Protein AF-A0A6G3X144-F1 (afdb_monomer)

Mean predicted aligned error: 7.15 Å

Structure (mmCIF, N/CA/C/O backbone):
data_AF-A0A6G3X144-F1
#
_entry.id   AF-A0A6G3X144-F1
#
loop_
_atom_site.group_PDB
_atom_site.id
_atom_site.type_symbol
_atom_site.label_atom_id
_atom_site.label_alt_id
_atom_site.label_comp_id
_atom_site.label_asym_id
_atom_site.label_entity_id
_atom_site.label_seq_id
_atom_site.pdbx_PDB_ins_code
_atom_site.Cartn_x
_atom_site.Cartn_y
_atom_site.Cartn_z
_atom_site.occupancy
_atom_site.B_iso_or_equiv
_atom_site.auth_seq_id
_atom_site.auth_comp_id
_atom_site.auth_asym_id
_atom_site.auth_atom_id
_atom_site.pdbx_PDB_model_num
ATOM 1 N N . LEU A 1 1 ? -18.495 2.676 -5.713 1.00 76.94 1 LEU A N 1
ATOM 2 C CA . LEU A 1 1 ? -17.020 2.714 -5.625 1.00 76.94 1 LEU A CA 1
ATOM 3 C C . LEU A 1 1 ? -16.636 4.059 -5.038 1.00 76.94 1 LEU A C 1
ATOM 5 O O . LEU A 1 1 ? -17.108 5.068 -5.550 1.00 76.94 1 LEU A O 1
ATOM 9 N N . GLU A 1 2 ? -15.872 4.066 -3.951 1.00 89.81 2 GLU A N 1
ATOM 10 C CA . GLU A 1 2 ? -15.284 5.294 -3.407 1.00 89.81 2 GLU A CA 1
ATOM 11 C C . GLU A 1 2 ? -14.014 5.647 -4.186 1.00 89.81 2 GLU A C 1
ATOM 13 O O . GLU A 1 2 ? -13.256 4.761 -4.579 1.00 89.81 2 GLU A O 1
ATOM 18 N N . ARG A 1 3 ? -13.782 6.943 -4.407 1.00 96.56 3 ARG A N 1
ATOM 19 C CA . ARG A 1 3 ? -12.519 7.476 -4.925 1.00 96.56 3 ARG A CA 1
ATOM 20 C C . ARG A 1 3 ? -11.901 8.331 -3.828 1.00 96.56 3 ARG A C 1
ATOM 22 O O . ARG A 1 3 ? -12.444 9.386 -3.515 1.00 96.56 3 ARG A O 1
ATOM 29 N N . ALA A 1 4 ? -10.785 7.882 -3.270 1.00 95.81 4 ALA A N 1
ATOM 30 C CA . ALA A 1 4 ? -10.092 8.563 -2.185 1.00 95.81 4 ALA A CA 1
ATOM 31 C C . ALA A 1 4 ? -8.578 8.310 -2.246 1.00 95.81 4 ALA A C 1
ATOM 33 O O . ALA A 1 4 ? -8.123 7.412 -2.955 1.00 95.81 4 ALA A O 1
ATOM 34 N N . ASP A 1 5 ? -7.819 9.114 -1.503 1.00 96.06 5 ASP A N 1
ATOM 35 C CA . ASP A 1 5 ? -6.372 8.980 -1.325 1.00 96.06 5 ASP A CA 1
ATOM 36 C C . ASP A 1 5 ? -6.080 8.246 -0.010 1.00 96.06 5 ASP A C 1
ATOM 38 O O . ASP A 1 5 ? -6.550 8.666 1.045 1.00 96.06 5 ASP A O 1
ATOM 42 N N . MET A 1 6 ? -5.280 7.179 -0.053 1.00 95.69 6 MET A N 1
ATOM 43 C CA . MET A 1 6 ? -4.901 6.393 1.127 1.00 95.69 6 MET A CA 1
ATOM 44 C C . MET A 1 6 ? -4.193 7.213 2.222 1.00 95.69 6 MET A C 1
ATOM 46 O O . MET A 1 6 ? -4.269 6.849 3.399 1.00 95.69 6 MET A O 1
ATOM 50 N N . LEU A 1 7 ? -3.545 8.328 1.862 1.00 96.44 7 LEU A N 1
ATOM 51 C CA . LEU A 1 7 ? -2.872 9.215 2.813 1.00 96.44 7 LEU A CA 1
ATOM 52 C C . LEU A 1 7 ? -3.863 9.937 3.737 1.00 96.44 7 LEU A C 1
ATOM 54 O O . LEU A 1 7 ? -3.543 10.236 4.887 1.00 96.44 7 LEU A O 1
ATOM 58 N N . THR A 1 8 ? -5.085 10.182 3.260 1.00 97.31 8 THR A N 1
ATOM 59 C CA . THR A 1 8 ? -6.113 10.942 3.994 1.00 97.31 8 THR A CA 1
ATOM 60 C C . THR A 1 8 ? -7.366 10.129 4.311 1.00 97.31 8 THR A C 1
ATOM 62 O O . THR A 1 8 ? -8.125 10.486 5.211 1.00 97.31 8 THR A O 1
ATOM 65 N N . TYR A 1 9 ? -7.594 9.027 3.598 1.00 97.19 9 TYR A N 1
ATOM 66 C CA . TYR A 1 9 ? -8.771 8.190 3.756 1.00 97.19 9 TYR A CA 1
ATOM 67 C C . TYR A 1 9 ? -8.725 7.398 5.062 1.00 97.19 9 TYR A C 1
ATOM 69 O O . TYR A 1 9 ? -7.783 6.653 5.321 1.00 97.19 9 TYR A O 1
ATOM 77 N N . ARG A 1 10 ? -9.788 7.514 5.861 1.00 97.19 10 ARG A N 1
ATOM 78 C CA . ARG A 1 10 ? -9.944 6.811 7.135 1.00 97.19 10 ARG A CA 1
ATOM 79 C C . ARG A 1 10 ? -11.423 6.586 7.427 1.00 97.19 10 ARG A C 1
ATOM 81 O O . ARG A 1 10 ? -12.218 7.522 7.367 1.00 97.19 10 ARG A O 1
ATOM 88 N N . ARG A 1 11 ? -11.784 5.367 7.828 1.00 97.44 11 ARG A N 1
ATOM 89 C CA . ARG A 1 11 ? -13.129 5.026 8.313 1.00 97.44 11 ARG A CA 1
ATOM 90 C C . ARG A 1 11 ? -13.033 4.136 9.551 1.00 97.44 11 ARG A C 1
ATOM 92 O O . ARG A 1 11 ? -12.963 2.921 9.397 1.00 97.44 11 ARG A O 1
ATOM 99 N N . PRO A 1 12 ? -13.012 4.719 10.765 1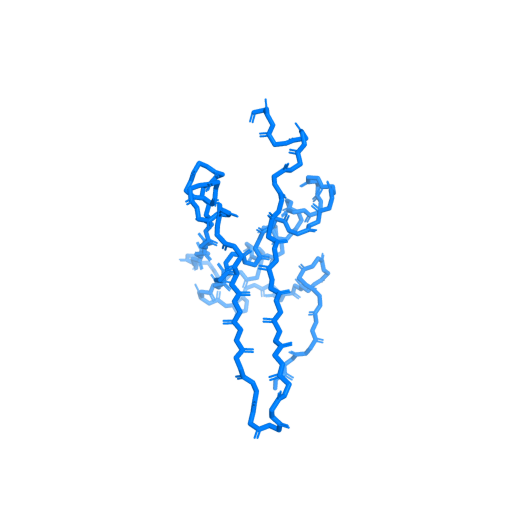.00 98.44 12 PRO A N 1
ATOM 100 C CA . PRO A 1 12 ? -12.706 3.979 11.982 1.00 98.44 12 PRO A CA 1
ATOM 101 C C . PRO A 1 12 ? -13.587 2.749 12.195 1.00 98.44 12 PRO A C 1
ATOM 103 O O . PRO A 1 12 ? -14.811 2.866 12.142 1.00 98.44 12 PRO A O 1
ATOM 106 N N . GLY A 1 13 ? -12.971 1.591 12.444 1.00 98.44 13 GLY A N 1
ATOM 107 C CA . GLY A 1 13 ? -13.691 0.350 12.748 1.00 98.44 13 GLY A CA 1
ATOM 108 C C . GLY A 1 13 ? -14.597 -0.182 11.633 1.00 98.44 13 GLY A C 1
ATOM 109 O O . GLY A 1 13 ? -15.477 -0.991 11.911 1.00 98.44 13 GLY A O 1
ATOM 110 N N . ALA A 1 14 ? -14.447 0.301 10.399 1.00 98.25 14 ALA A N 1
ATOM 111 C CA . ALA A 1 14 ? -15.391 0.018 9.325 1.00 98.25 14 ALA A CA 1
ATOM 112 C C . ALA A 1 14 ? -15.119 -1.286 8.565 1.00 98.25 14 ALA A C 1
ATOM 114 O O . ALA A 1 14 ? -15.989 -1.713 7.805 1.00 98.25 14 ALA A O 1
ATOM 115 N N . PHE A 1 15 ? -13.934 -1.880 8.721 1.00 98.44 15 PHE A N 1
ATOM 116 C CA . PHE A 1 15 ? -13.507 -3.027 7.922 1.00 98.44 15 PHE A CA 1
ATOM 117 C C . PHE A 1 15 ? -12.952 -4.153 8.790 1.00 98.44 15 PHE A C 1
ATOM 119 O O . PHE A 1 15 ? -12.117 -3.919 9.656 1.00 98.44 15 PHE A O 1
ATOM 126 N N . ASP A 1 16 ? -13.343 -5.393 8.511 1.00 98.75 16 ASP A N 1
ATOM 127 C CA . ASP A 1 16 ? -12.711 -6.572 9.118 1.00 98.75 16 ASP A CA 1
ATOM 128 C C . ASP A 1 16 ? -11.337 -6.861 8.494 1.00 98.75 16 ASP A C 1
ATOM 130 O O . ASP A 1 16 ? -10.429 -7.367 9.153 1.00 98.75 16 ASP A O 1
ATOM 134 N N . VAL A 1 17 ? -11.175 -6.518 7.211 1.00 98.50 17 VAL A N 1
ATOM 135 C CA . VAL A 1 17 ? -9.944 -6.728 6.443 1.00 98.50 17 VAL A CA 1
ATOM 136 C C . VAL A 1 17 ? -9.637 -5.505 5.585 1.00 98.50 17 VAL A C 1
ATOM 138 O O . VAL A 1 17 ? -10.508 -4.997 4.879 1.00 98.50 17 VAL A O 1
ATOM 141 N N . VAL A 1 18 ? -8.376 -5.073 5.593 1.00 98.38 18 VAL A N 1
ATOM 142 C CA . VAL A 1 18 ? -7.824 -4.094 4.646 1.00 98.38 18 VAL A CA 1
ATOM 143 C C . VAL A 1 18 ? -6.746 -4.778 3.807 1.00 98.38 18 VAL A C 1
ATOM 145 O O . VAL A 1 18 ? -5.874 -5.462 4.339 1.00 98.38 18 VAL A O 1
ATOM 148 N N . LEU A 1 19 ? -6.804 -4.592 2.487 1.00 97.88 19 LEU A N 1
ATOM 149 C CA . LEU A 1 19 ? -5.865 -5.178 1.531 1.00 97.88 19 LEU A CA 1
ATOM 150 C C . LEU A 1 19 ? -5.116 -4.066 0.793 1.00 97.88 19 LEU A C 1
ATOM 152 O O . LEU A 1 19 ? -5.735 -3.251 0.111 1.00 97.88 19 LEU A O 1
ATOM 156 N N . ASN A 1 20 ? -3.789 -4.059 0.892 1.00 96.31 20 ASN A N 1
ATOM 157 C CA . ASN A 1 20 ? -2.915 -3.272 0.028 1.00 96.31 20 ASN A CA 1
ATOM 158 C C . ASN A 1 20 ? -2.133 -4.249 -0.861 1.00 96.31 20 ASN A C 1
ATOM 160 O O . ASN A 1 20 ? -1.234 -4.938 -0.385 1.00 96.31 20 ASN A O 1
ATOM 164 N N . VAL A 1 21 ? -2.553 -4.373 -2.123 1.00 94.81 21 VAL A N 1
ATOM 165 C CA . VAL A 1 21 ? -2.094 -5.416 -3.059 1.00 94.81 21 VAL A CA 1
ATOM 166 C C . VAL A 1 21 ? -1.461 -4.830 -4.317 1.00 94.81 21 VAL A C 1
ATOM 168 O O . VAL A 1 21 ? -1.596 -3.632 -4.573 1.00 94.81 21 VAL A O 1
ATOM 171 N N . PHE A 1 22 ? -0.777 -5.667 -5.105 1.00 89.94 22 PHE A N 1
ATOM 172 C CA . PHE A 1 22 ? -0.075 -5.253 -6.326 1.00 89.94 22 PHE A CA 1
ATOM 173 C C . PHE A 1 22 ? 0.988 -4.193 -6.047 1.00 89.94 22 PHE A C 1
ATOM 175 O O . PHE A 1 22 ? 1.122 -3.216 -6.783 1.00 89.94 22 PHE A O 1
ATOM 182 N N . THR A 1 23 ? 1.735 -4.376 -4.956 1.00 87.75 23 THR A N 1
ATOM 183 C CA . THR A 1 23 ? 2.822 -3.476 -4.547 1.00 87.75 23 THR A CA 1
ATOM 184 C C . THR A 1 23 ? 2.397 -2.011 -4.370 1.00 87.75 23 THR A C 1
ATOM 186 O O . THR A 1 23 ? 3.215 -1.120 -4.543 1.00 87.75 23 THR A O 1
ATOM 189 N N . SER A 1 24 ? 1.133 -1.744 -4.009 1.00 90.94 24 SER A N 1
ATOM 190 C CA . SER A 1 24 ? 0.574 -0.381 -3.899 1.00 90.94 24 SER A CA 1
ATOM 191 C C . SER A 1 24 ? 1.094 0.436 -2.701 1.00 90.94 24 SER A C 1
ATOM 193 O O . SER A 1 24 ? 0.748 1.609 -2.558 1.00 90.94 24 SER A O 1
ATOM 195 N N . PHE A 1 25 ? 1.890 -0.159 -1.813 1.00 93.44 25 PHE A N 1
ATOM 196 C CA . PHE A 1 25 ? 2.483 0.498 -0.648 1.00 93.44 25 PHE A CA 1
ATOM 197 C C . PHE A 1 25 ? 3.918 0.955 -0.942 1.00 93.44 25 PHE A C 1
ATOM 199 O O . PHE A 1 25 ? 4.695 0.191 -1.510 1.00 93.44 25 PHE A O 1
ATOM 206 N N . GLY A 1 26 ? 4.297 2.162 -0.501 1.00 88.88 26 GLY A N 1
ATOM 207 C CA . GLY A 1 26 ? 5.666 2.676 -0.660 1.00 88.88 26 GLY A CA 1
ATOM 208 C C . GLY A 1 26 ? 5.862 3.715 -1.769 1.00 88.88 26 GLY A C 1
ATOM 209 O O . GLY A 1 26 ? 7.003 4.026 -2.091 1.00 88.88 26 GLY A O 1
ATOM 210 N N . TYR A 1 27 ? 4.786 4.243 -2.365 1.00 87.62 27 TYR A N 1
ATOM 211 C CA . TYR A 1 27 ? 4.867 5.242 -3.444 1.00 87.62 27 TYR A CA 1
ATOM 212 C C . TYR A 1 27 ? 5.142 6.676 -2.965 1.00 87.62 27 TYR A C 1
ATOM 214 O O . TYR A 1 27 ? 5.465 7.526 -3.791 1.00 87.62 27 TYR A O 1
ATOM 222 N N . PHE A 1 28 ? 4.996 6.966 -1.668 1.00 92.00 28 PHE A N 1
ATOM 223 C CA . PHE A 1 28 ? 5.283 8.299 -1.133 1.00 92.00 28 PHE A CA 1
ATOM 224 C C . PHE A 1 28 ? 6.781 8.478 -0.875 1.00 92.00 28 PHE A C 1
ATOM 226 O O . PHE A 1 28 ? 7.433 7.563 -0.367 1.00 92.00 28 PHE A O 1
ATOM 233 N N . ASP A 1 29 ? 7.303 9.673 -1.165 1.00 88.56 29 ASP A N 1
ATOM 234 C CA . ASP A 1 29 ? 8.715 10.014 -0.952 1.00 88.56 29 ASP A CA 1
ATOM 235 C C . ASP A 1 29 ? 9.082 10.066 0.540 1.00 88.56 29 ASP A C 1
ATOM 237 O O . ASP A 1 29 ? 10.156 9.612 0.944 1.00 88.56 29 ASP A O 1
ATOM 241 N N . ALA A 1 30 ? 8.189 10.614 1.372 1.00 92.94 30 ALA A N 1
ATOM 242 C CA . ALA A 1 30 ? 8.391 10.696 2.812 1.00 92.94 30 ALA A CA 1
ATOM 243 C C . ALA A 1 30 ? 8.025 9.367 3.490 1.00 92.94 30 ALA A C 1
ATOM 245 O O . ALA A 1 30 ? 6.960 8.782 3.266 1.00 92.94 30 ALA A O 1
ATOM 246 N N . ALA A 1 31 ? 8.899 8.886 4.376 1.00 92.31 31 ALA A N 1
ATOM 247 C CA . ALA A 1 31 ? 8.638 7.672 5.149 1.00 92.31 31 ALA A CA 1
ATOM 248 C C . ALA A 1 31 ? 7.426 7.852 6.081 1.00 92.31 31 ALA A C 1
ATOM 250 O O . ALA A 1 31 ? 6.666 6.914 6.320 1.00 92.31 31 ALA A O 1
ATOM 251 N N . GLU A 1 32 ? 7.227 9.073 6.570 1.00 96.44 32 GLU A N 1
ATOM 252 C CA . GLU A 1 32 ? 6.136 9.469 7.451 1.00 96.44 32 GLU A CA 1
ATOM 253 C C . GLU A 1 32 ? 4.770 9.340 6.772 1.00 96.44 32 GLU A C 1
ATOM 255 O O . GLU A 1 32 ? 3.817 8.904 7.421 1.00 96.44 32 GLU A O 1
ATOM 260 N N . ASP A 1 33 ? 4.684 9.636 5.474 1.00 97.69 33 ASP A N 1
ATOM 261 C CA . ASP A 1 33 ? 3.449 9.504 4.697 1.00 97.69 33 ASP A CA 1
ATOM 262 C C . ASP A 1 33 ? 3.082 8.030 4.510 1.00 97.69 33 ASP A C 1
ATOM 264 O O . ASP A 1 33 ? 1.944 7.626 4.752 1.00 97.69 33 ASP A O 1
ATOM 268 N N . ASN A 1 34 ? 4.065 7.183 4.191 1.00 95.88 34 ASN A N 1
ATOM 269 C CA . ASN A 1 34 ? 3.855 5.735 4.138 1.00 95.88 34 ASN A CA 1
ATOM 270 C C . ASN A 1 34 ? 3.414 5.184 5.505 1.00 95.88 34 ASN A C 1
ATOM 272 O O . ASN A 1 34 ? 2.505 4.357 5.594 1.00 95.88 34 ASN A O 1
ATOM 276 N N . LEU A 1 35 ? 4.004 5.673 6.598 1.00 97.31 35 LEU A N 1
ATOM 277 C CA . LEU A 1 35 ? 3.580 5.302 7.946 1.00 97.31 35 LEU A CA 1
ATOM 278 C C . LEU A 1 35 ? 2.149 5.776 8.247 1.00 97.31 35 LEU A C 1
ATOM 280 O O . LEU A 1 35 ? 1.395 5.062 8.912 1.00 97.31 35 LEU A O 1
ATOM 284 N N . GLN A 1 36 ? 1.748 6.944 7.743 1.00 98.38 36 GLN A N 1
ATOM 285 C CA . GLN A 1 36 ? 0.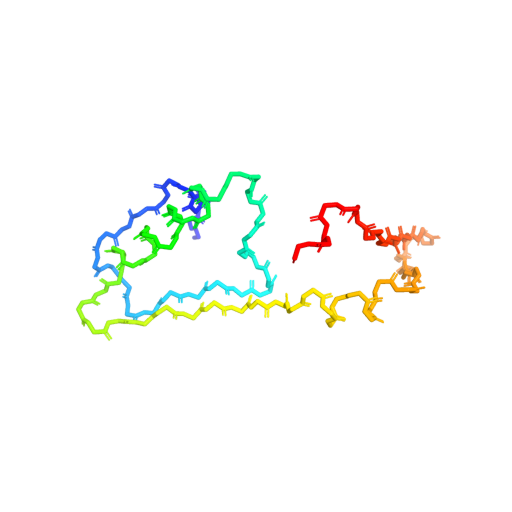389 7.453 7.901 1.00 98.38 36 GLN A CA 1
ATOM 286 C C . GLN A 1 36 ? -0.645 6.568 7.194 1.00 98.38 36 GLN A C 1
ATOM 288 O O . GLN A 1 36 ? -1.703 6.311 7.767 1.00 98.38 36 GLN A O 1
ATOM 293 N N . VAL A 1 37 ? -0.324 6.015 6.023 1.00 97.94 37 VAL A N 1
ATOM 294 C CA . VAL A 1 37 ? -1.181 5.027 5.343 1.00 97.94 37 VAL A CA 1
ATOM 295 C C . VAL A 1 37 ? -1.437 3.806 6.228 1.00 97.94 37 VAL A C 1
ATOM 297 O O . VAL A 1 37 ? -2.582 3.373 6.369 1.00 97.94 37 VAL A O 1
ATOM 300 N N . LEU A 1 38 ? -0.397 3.271 6.878 1.00 9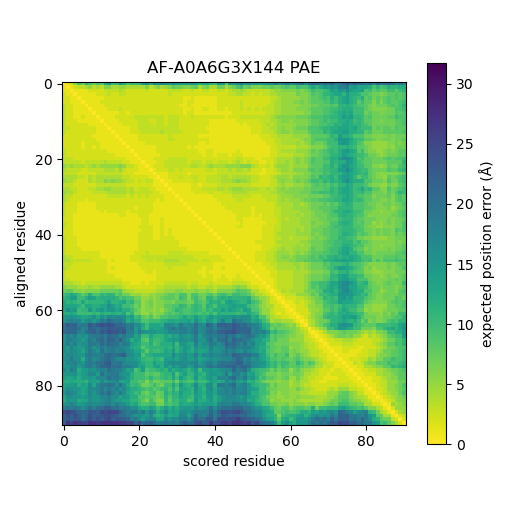7.94 38 LEU A N 1
ATOM 301 C CA . LEU A 1 38 ? -0.546 2.127 7.785 1.00 97.94 38 LEU A CA 1
ATOM 302 C C . LEU A 1 38 ? -1.405 2.474 9.005 1.00 97.94 38 LEU A C 1
ATOM 304 O O . LEU A 1 38 ? -2.229 1.661 9.423 1.00 97.94 38 LEU A O 1
ATOM 308 N N . ARG A 1 39 ? -1.254 3.687 9.555 1.00 98.38 39 ARG A N 1
ATOM 309 C CA . ARG A 1 39 ? -2.099 4.172 10.658 1.00 98.38 39 ARG A CA 1
ATOM 310 C C . ARG A 1 39 ? -3.558 4.275 10.236 1.00 98.38 39 ARG A C 1
ATOM 312 O O . ARG A 1 39 ? -4.414 3.742 10.931 1.00 98.38 39 ARG A O 1
ATOM 319 N N . ASN A 1 40 ? -3.837 4.890 9.090 1.00 98.44 40 ASN A N 1
ATOM 320 C CA . ASN A 1 40 ? -5.195 5.034 8.569 1.00 98.44 40 ASN A CA 1
ATOM 321 C C . ASN A 1 40 ? -5.855 3.670 8.322 1.00 98.44 40 ASN A C 1
ATOM 323 O O . ASN A 1 40 ? -7.020 3.468 8.676 1.00 98.44 40 ASN A O 1
ATOM 327 N N . ALA A 1 41 ? -5.105 2.723 7.749 1.00 98.19 41 ALA A N 1
ATOM 328 C CA . ALA A 1 41 ? -5.560 1.353 7.550 1.00 98.19 41 ALA A CA 1
ATOM 329 C C . ALA A 1 41 ? -5.876 0.676 8.890 1.00 98.19 41 ALA A C 1
ATOM 331 O O . ALA A 1 41 ? -6.983 0.174 9.063 1.00 98.19 41 ALA A O 1
ATOM 332 N N . HIS A 1 42 ? -4.950 0.733 9.853 1.00 98.31 42 HIS A N 1
ATOM 333 C CA . HIS A 1 42 ? -5.130 0.166 11.189 1.00 98.31 42 HIS A CA 1
ATOM 334 C C . HIS A 1 42 ? -6.330 0.771 11.926 1.00 98.31 42 HIS A C 1
ATOM 336 O O . HIS A 1 42 ? -7.145 0.046 12.479 1.00 98.31 42 HIS A O 1
ATOM 342 N N . GLU A 1 43 ? -6.478 2.096 11.917 1.00 98.44 43 GLU A N 1
ATOM 343 C CA . GLU A 1 43 ? -7.618 2.767 12.546 1.00 98.44 43 GLU A CA 1
ATOM 344 C C . GLU A 1 43 ? -8.944 2.377 11.898 1.00 98.44 43 GLU A C 1
ATOM 346 O O . GLU A 1 43 ? -9.975 2.383 12.569 1.00 98.44 43 GLU A O 1
ATOM 351 N N . SER A 1 44 ? -8.927 2.043 10.608 1.00 98.50 44 SER A N 1
ATOM 352 C CA . SER A 1 44 ? -10.121 1.627 9.881 1.00 98.50 44 SER A CA 1
ATOM 353 C C . SER A 1 44 ? -10.499 0.160 10.111 1.00 98.50 44 SER A C 1
ATOM 355 O O . SER A 1 44 ? -11.589 -0.246 9.707 1.00 98.50 44 SER A O 1
ATOM 357 N N . LEU A 1 45 ? -9.649 -0.620 10.788 1.00 98.81 45 LEU A N 1
ATOM 358 C CA . LEU A 1 45 ? -9.961 -1.993 11.168 1.00 98.81 45 LEU A CA 1
ATOM 359 C C . LEU A 1 45 ? -10.920 -2.041 12.361 1.00 98.81 45 LEU A C 1
ATOM 361 O O . LEU A 1 45 ? -10.757 -1.322 13.349 1.00 98.81 45 LEU A O 1
ATOM 365 N N . ALA A 1 46 ? -11.910 -2.927 12.282 1.00 98.75 46 ALA A N 1
ATOM 366 C CA . ALA A 1 46 ? -12.702 -3.354 13.428 1.00 98.75 46 ALA A CA 1
ATOM 367 C C . ALA A 1 46 ? -11.805 -4.060 14.472 1.00 98.75 46 ALA A C 1
ATOM 369 O O . ALA A 1 46 ? -10.726 -4.554 14.125 1.00 98.75 46 ALA A O 1
ATOM 370 N N . PRO A 1 47 ? -12.214 -4.145 15.754 1.00 98.12 47 PRO A N 1
ATOM 371 C CA . PRO A 1 47 ? -11.468 -4.902 16.757 1.00 98.12 47 PRO A CA 1
ATOM 372 C C . PRO A 1 47 ? -11.203 -6.345 16.304 1.00 98.12 47 PRO A C 1
ATOM 374 O O . PRO A 1 47 ? -12.134 -7.089 16.014 1.00 98.12 47 PRO A O 1
ATOM 377 N N . GLY A 1 48 ? -9.927 -6.737 16.251 1.00 98.00 48 GLY A N 1
ATOM 378 C CA . GLY A 1 48 ? -9.504 -8.057 15.761 1.00 98.00 48 GLY A CA 1
ATOM 379 C C . GLY A 1 48 ? -9.361 -8.175 14.237 1.00 98.00 48 GLY A C 1
ATOM 380 O O . GLY A 1 48 ? -9.017 -9.252 13.755 1.00 98.00 48 GLY A O 1
ATOM 381 N N . GLY A 1 49 ? -9.591 -7.094 13.487 1.00 98.50 49 GLY A N 1
ATOM 382 C CA . GLY A 1 49 ? -9.407 -7.052 12.040 1.00 98.50 49 GLY A CA 1
ATOM 383 C C . GLY A 1 49 ? -7.945 -7.180 11.603 1.00 98.50 49 GLY A C 1
ATOM 384 O O . GLY A 1 49 ? -7.013 -7.062 12.403 1.00 98.50 49 GLY A O 1
ATOM 385 N N . GLN A 1 50 ? -7.741 -7.424 10.308 1.00 98.56 50 GLN A N 1
ATOM 386 C CA . GLN A 1 50 ? -6.428 -7.731 9.737 1.00 98.56 50 GLN A CA 1
ATOM 387 C C . GLN A 1 50 ? -6.072 -6.829 8.551 1.00 98.56 50 GLN A C 1
ATOM 389 O O . GLN A 1 50 ? -6.885 -6.571 7.666 1.00 98.56 50 GLN A O 1
ATOM 394 N N . LEU A 1 51 ? -4.814 -6.394 8.506 1.00 98.25 51 LEU A N 1
ATOM 395 C CA . LEU A 1 51 ? -4.218 -5.718 7.356 1.00 98.25 51 LEU A CA 1
ATOM 396 C C . LEU A 1 51 ? -3.258 -6.680 6.652 1.00 98.25 51 LEU A C 1
ATOM 398 O O . LEU A 1 51 ? -2.335 -7.197 7.281 1.00 98.25 51 LEU A O 1
ATOM 402 N N . LEU A 1 52 ? -3.448 -6.870 5.347 1.00 97.94 52 LEU A N 1
ATOM 403 C CA . LEU A 1 52 ? -2.488 -7.544 4.475 1.00 97.94 52 LEU A CA 1
ATOM 404 C C . LEU A 1 52 ? -1.818 -6.515 3.563 1.00 97.94 52 LEU A C 1
ATOM 406 O O . LEU A 1 52 ? -2.503 -5.768 2.860 1.00 97.94 52 LEU A O 1
ATOM 410 N N . VAL A 1 53 ? -0.485 -6.516 3.549 1.00 96.31 53 VAL A N 1
ATOM 411 C CA . VAL A 1 53 ? 0.321 -5.698 2.638 1.00 96.31 53 VAL A CA 1
ATOM 412 C C . VAL A 1 53 ? 1.181 -6.623 1.785 1.00 96.31 53 VAL A C 1
ATOM 414 O O . VAL A 1 53 ? 2.016 -7.361 2.305 1.00 96.31 53 VAL A O 1
ATOM 417 N N . ASP A 1 54 ? 0.959 -6.580 0.479 1.00 94.00 54 ASP A N 1
ATOM 418 C CA . ASP A 1 54 ? 1.759 -7.267 -0.531 1.00 94.00 54 ASP A CA 1
ATOM 419 C C . ASP A 1 54 ? 2.890 -6.339 -0.988 1.00 94.00 54 ASP A C 1
ATOM 421 O O . ASP A 1 54 ? 2.656 -5.311 -1.630 1.00 94.00 54 ASP A O 1
ATOM 425 N N . VAL A 1 55 ? 4.122 -6.688 -0.619 1.00 89.94 55 VAL A N 1
ATOM 426 C CA . VAL A 1 55 ? 5.333 -5.935 -0.962 1.00 89.94 55 VAL A CA 1
ATOM 427 C C . VAL A 1 55 ? 6.320 -6.821 -1.707 1.00 89.94 55 VAL A C 1
ATOM 429 O O . VAL A 1 55 ? 6.460 -8.008 -1.418 1.00 89.94 55 VAL A O 1
ATOM 432 N N . MET A 1 56 ? 7.058 -6.218 -2.637 1.00 83.12 56 MET A N 1
ATOM 433 C CA . MET A 1 56 ? 8.142 -6.880 -3.358 1.00 83.12 56 MET A CA 1
ATOM 434 C C . MET A 1 56 ? 9.487 -6.425 -2.794 1.00 83.12 56 MET A C 1
ATOM 436 O O . MET A 1 56 ? 9.756 -5.227 -2.708 1.00 83.12 56 MET A O 1
ATOM 440 N N . GLY A 1 57 ? 10.348 -7.379 -2.438 1.00 78.75 57 GLY A N 1
ATOM 441 C CA . GLY A 1 57 ? 11.723 -7.081 -2.039 1.00 78.75 57 GLY A CA 1
ATOM 442 C C . GLY A 1 57 ? 12.518 -6.454 -3.187 1.00 78.75 57 GLY A C 1
ATOM 443 O O . GLY A 1 57 ? 12.325 -6.802 -4.358 1.00 78.75 57 GLY A O 1
ATOM 444 N N . LYS A 1 58 ? 13.443 -5.548 -2.853 1.00 75.25 58 LYS A N 1
ATOM 445 C CA . LYS A 1 58 ? 14.283 -4.851 -3.838 1.00 75.25 58 LYS A CA 1
ATOM 446 C C . LYS A 1 58 ? 15.081 -5.838 -4.691 1.00 75.25 58 LYS A C 1
ATOM 448 O O . LYS A 1 58 ? 15.158 -5.707 -5.906 1.00 75.25 58 LYS A O 1
ATOM 453 N N . GLU A 1 59 ? 15.630 -6.868 -4.071 1.00 73.00 59 GLU A N 1
ATOM 454 C CA . GLU A 1 59 ? 16.460 -7.887 -4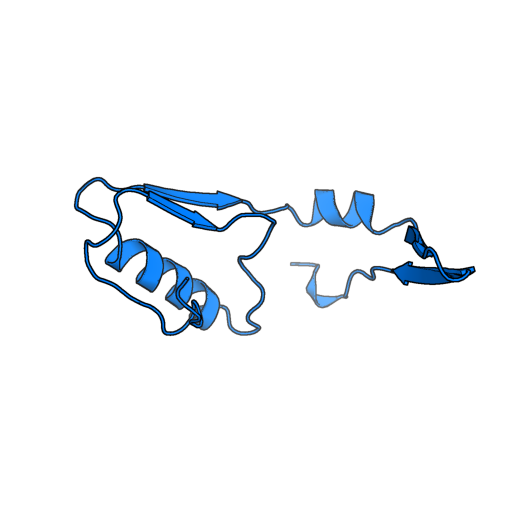.709 1.00 73.00 59 GLU A CA 1
ATOM 455 C C . GLU A 1 59 ? 15.671 -8.665 -5.769 1.00 73.00 59 GLU A C 1
ATOM 457 O O . GLU A 1 59 ? 16.178 -8.935 -6.859 1.00 73.00 59 GLU A O 1
ATOM 462 N N . VAL A 1 60 ? 14.403 -8.969 -5.473 1.00 75.12 60 VAL A N 1
ATOM 463 C CA . VAL A 1 60 ? 13.496 -9.656 -6.401 1.00 75.12 60 VAL A CA 1
ATOM 464 C C . VAL A 1 60 ? 13.181 -8.756 -7.591 1.00 75.12 60 VAL A C 1
ATOM 466 O O . VAL A 1 60 ? 13.289 -9.191 -8.738 1.00 75.12 60 VAL A O 1
ATOM 469 N N . LEU A 1 61 ? 12.866 -7.482 -7.335 1.00 74.56 61 LEU A N 1
ATOM 470 C CA . LEU A 1 61 ? 12.561 -6.533 -8.401 1.00 74.56 61 LEU A CA 1
ATOM 471 C C . LEU A 1 61 ? 13.785 -6.263 -9.289 1.00 74.56 61 LEU A C 1
ATOM 473 O O . LEU A 1 61 ? 13.664 -6.262 -10.510 1.00 74.56 61 LEU A O 1
ATOM 477 N N . ALA A 1 62 ? 14.978 -6.108 -8.710 1.00 72.06 62 ALA A N 1
ATOM 478 C CA . ALA A 1 62 ? 16.218 -5.916 -9.463 1.00 72.06 62 ALA A CA 1
ATOM 479 C C . ALA A 1 62 ? 16.500 -7.084 -10.427 1.00 72.06 62 ALA A C 1
ATOM 481 O O . ALA A 1 62 ? 16.966 -6.860 -11.545 1.00 72.06 62 ALA A O 1
ATOM 482 N N . GLY A 1 63 ? 16.151 -8.316 -10.041 1.00 71.12 63 GLY A N 1
ATOM 483 C CA . GLY A 1 63 ? 16.214 -9.482 -10.926 1.00 71.12 63 GLY A CA 1
ATOM 484 C C . GLY A 1 63 ? 15.237 -9.425 -12.110 1.00 71.12 63 GLY A C 1
ATOM 485 O O . GLY A 1 63 ? 15.499 -10.026 -13.152 1.00 71.12 63 GLY A O 1
ATOM 486 N N . TRP A 1 64 ? 14.126 -8.694 -11.985 1.00 70.00 64 TRP A N 1
ATOM 487 C CA . TRP A 1 64 ? 13.105 -8.542 -13.031 1.00 70.00 64 TRP A CA 1
ATOM 488 C C . TRP A 1 64 ? 13.349 -7.344 -13.959 1.00 70.00 64 TRP A C 1
ATOM 490 O O . TRP A 1 64 ? 13.011 -7.414 -15.140 1.00 70.00 64 TRP A O 1
ATOM 500 N N . ILE A 1 65 ? 13.972 -6.278 -13.450 1.00 68.75 65 ILE A N 1
ATOM 501 C CA . ILE A 1 65 ? 14.197 -4.989 -14.136 1.00 68.75 65 ILE A CA 1
ATOM 502 C C . ILE A 1 65 ? 15.133 -5.094 -15.366 1.00 68.75 65 ILE A C 1
ATOM 504 O O . ILE A 1 65 ? 15.186 -4.199 -16.206 1.00 68.75 65 ILE A O 1
ATOM 508 N N . GLY A 1 66 ? 15.859 -6.202 -15.539 1.00 65.69 66 GLY A N 1
ATOM 509 C CA . GLY A 1 66 ? 16.919 -6.315 -16.549 1.00 65.69 66 GLY A CA 1
ATOM 510 C C . GLY A 1 66 ? 16.480 -6.437 -18.017 1.00 65.69 66 GLY A C 1
ATOM 511 O O . GLY A 1 66 ? 17.325 -6.307 -18.902 1.00 65.69 66 GLY A O 1
ATOM 512 N N . ARG A 1 67 ? 15.202 -6.702 -18.317 1.00 71.69 67 ARG A N 1
ATOM 513 C CA . ARG A 1 67 ? 14.724 -6.867 -19.703 1.00 71.69 67 ARG A CA 1
ATOM 514 C C . ARG A 1 67 ? 13.605 -5.8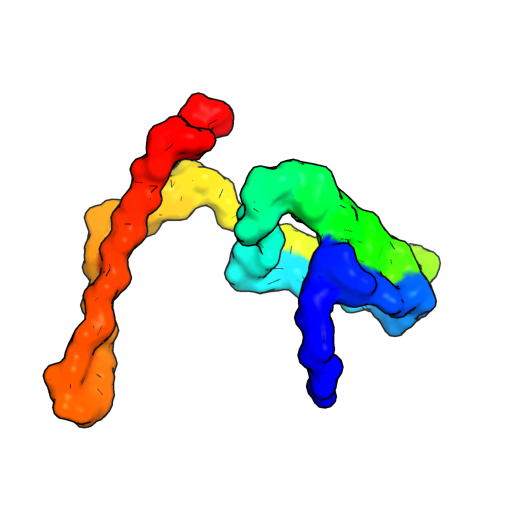70 -20.004 1.00 71.69 67 ARG A C 1
ATOM 516 O O . 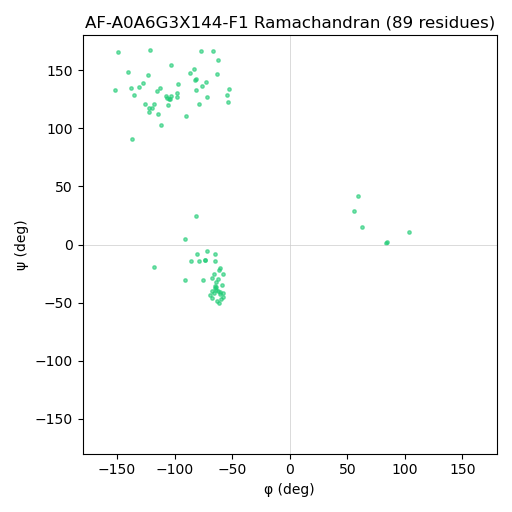ARG A 1 67 ? 12.548 -5.985 -19.386 1.00 71.69 67 ARG A O 1
ATOM 523 N N . PRO A 1 68 ? 13.794 -4.938 -20.959 1.00 79.62 68 PRO A N 1
ATOM 524 C CA . PRO A 1 68 ? 12.703 -4.108 -21.448 1.00 79.62 68 PRO A CA 1
ATOM 525 C C . PRO A 1 68 ? 11.527 -4.979 -21.891 1.00 79.62 68 PRO A C 1
ATOM 527 O O . PRO A 1 68 ? 11.720 -5.980 -22.586 1.00 79.62 68 PRO A O 1
ATOM 530 N N . LYS A 1 69 ? 10.317 -4.602 -21.483 1.00 83.69 69 LYS A N 1
ATOM 531 C CA . LYS A 1 69 ? 9.085 -5.263 -21.918 1.00 83.69 69 LYS A CA 1
ATOM 532 C C . LYS A 1 69 ? 8.487 -4.455 -23.057 1.00 83.69 69 LYS A C 1
ATOM 534 O O . LYS A 1 69 ? 8.354 -3.241 -22.932 1.00 83.69 69 LYS A O 1
ATOM 539 N N . ALA A 1 70 ? 8.140 -5.129 -24.146 1.00 89.06 70 ALA A N 1
ATOM 540 C CA . ALA A 1 70 ? 7.362 -4.558 -25.233 1.00 89.06 70 ALA A CA 1
ATOM 541 C C . ALA A 1 70 ? 5.995 -5.244 -25.266 1.00 89.06 70 ALA A C 1
ATOM 543 O O . ALA A 1 70 ? 5.921 -6.467 -25.131 1.00 89.06 70 ALA A O 1
ATOM 544 N N . VAL A 1 71 ? 4.930 -4.460 -25.408 1.00 89.88 71 VAL A N 1
ATOM 545 C CA . VAL A 1 71 ? 3.566 -4.964 -25.587 1.00 89.88 71 VAL A CA 1
ATOM 546 C C . VAL A 1 71 ? 2.998 -4.343 -26.852 1.00 89.88 71 VAL A C 1
ATOM 548 O O . VAL A 1 71 ? 2.921 -3.117 -26.945 1.00 89.88 71 VAL A O 1
ATOM 551 N N . ASP A 1 72 ? 2.615 -5.190 -27.805 1.00 95.38 72 ASP A N 1
ATOM 552 C CA . ASP A 1 72 ? 1.918 -4.774 -29.020 1.00 95.38 72 ASP A CA 1
ATOM 553 C C . ASP A 1 72 ? 0.469 -4.393 -28.694 1.00 95.38 72 ASP A C 1
ATOM 555 O O . ASP A 1 72 ? -0.210 -5.052 -27.900 1.00 95.38 72 ASP A O 1
ATOM 559 N N . LEU A 1 73 ? -0.009 -3.323 -29.320 1.00 94.69 73 LEU A N 1
ATOM 560 C CA . LEU A 1 73 ? -1.376 -2.836 -29.213 1.00 94.69 73 LEU A CA 1
ATOM 561 C C . LEU A 1 73 ? -2.180 -3.208 -30.472 1.00 94.69 73 LEU A C 1
ATOM 563 O O . LEU A 1 73 ? -1.607 -3.381 -31.551 1.00 94.69 73 LEU A O 1
ATOM 567 N N . PRO A 1 74 ? -3.520 -3.319 -30.373 1.00 94.81 74 PRO A N 1
ATOM 568 C CA . PRO A 1 74 ? -4.362 -3.750 -31.494 1.00 94.81 74 PRO A CA 1
ATOM 569 C C . PRO A 1 74 ? -4.309 -2.859 -32.746 1.00 94.81 74 PRO A C 1
ATOM 571 O O . PRO A 1 74 ? -4.682 -3.309 -33.825 1.00 94.81 74 PRO A O 1
ATOM 574 N N . ASP A 1 75 ? -3.877 -1.606 -32.616 1.00 94.81 75 ASP A N 1
ATOM 575 C CA . ASP A 1 75 ? -3.758 -0.620 -33.697 1.00 94.81 75 ASP A CA 1
ATOM 576 C C . ASP A 1 75 ? -2.379 -0.624 -34.385 1.00 94.81 75 ASP A C 1
ATOM 578 O O . ASP A 1 75 ? -2.117 0.203 -35.259 1.00 94.81 75 ASP A O 1
ATOM 582 N N . GLY A 1 76 ? -1.502 -1.562 -34.015 1.00 92.81 76 GLY A N 1
ATOM 583 C CA . GLY A 1 76 ? -0.144 -1.670 -34.545 1.00 92.81 76 GLY A CA 1
ATOM 584 C C . GLY A 1 76 ? 0.879 -0.778 -33.838 1.00 92.81 76 GLY A C 1
ATOM 585 O O . GLY A 1 76 ? 2.048 -0.781 -34.229 1.00 92.81 76 GLY A O 1
ATOM 586 N N . ALA A 1 77 ? 0.481 -0.031 -32.803 1.00 94.31 77 ALA A N 1
ATOM 587 C CA . ALA A 1 77 ? 1.422 0.622 -31.900 1.00 94.31 77 ALA A CA 1
ATOM 588 C C . ALA A 1 77 ? 2.027 -0.386 -30.906 1.00 94.31 77 ALA A C 1
ATOM 590 O O . ALA A 1 77 ? 1.534 -1.500 -30.742 1.00 94.31 77 ALA A O 1
ATOM 591 N N . TYR A 1 78 ? 3.091 0.008 -30.205 1.00 93.50 78 TYR A N 1
ATOM 592 C CA . TYR A 1 78 ? 3.669 -0.786 -29.121 1.00 93.50 78 TYR A CA 1
ATOM 593 C C . TYR A 1 78 ? 4.100 0.103 -27.953 1.00 93.50 78 TYR A C 1
ATOM 595 O O . TYR A 1 78 ? 4.511 1.251 -28.135 1.00 93.50 78 TYR A O 1
ATOM 603 N N . VAL A 1 79 ? 4.026 -0.441 -26.738 1.00 92.44 79 VAL A N 1
ATOM 604 C CA . VAL A 1 79 ? 4.524 0.199 -25.513 1.00 92.44 79 VAL A CA 1
ATOM 605 C C . VAL A 1 79 ? 5.817 -0.479 -25.098 1.00 92.44 79 VAL A C 1
ATOM 607 O O . VAL A 1 79 ? 5.832 -1.692 -24.905 1.00 92.44 79 VAL A O 1
ATOM 610 N N . VAL A 1 80 ? 6.888 0.299 -24.922 1.00 91.06 80 VAL A N 1
ATOM 611 C CA . VAL A 1 80 ? 8.145 -0.184 -24.333 1.00 91.06 80 VAL A CA 1
ATOM 612 C C . VAL A 1 80 ? 8.271 0.343 -22.915 1.00 91.06 80 VAL A C 1
ATOM 614 O O . VAL A 1 80 ? 8.352 1.551 -22.702 1.00 91.06 80 VAL A O 1
ATOM 617 N N . GLN A 1 81 ? 8.352 -0.569 -21.953 1.00 86.56 81 GLN A N 1
ATOM 618 C CA . GLN A 1 81 ? 8.692 -0.257 -20.575 1.00 86.56 81 GLN A CA 1
ATOM 619 C C . GLN A 1 81 ? 10.138 -0.669 -20.301 1.00 86.56 81 GLN A C 1
ATOM 621 O O . GLN A 1 81 ? 10.526 -1.823 -20.506 1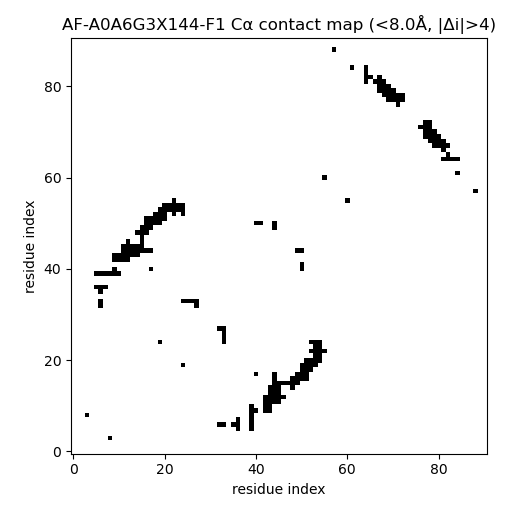.00 86.56 81 GLN A O 1
ATOM 626 N N . ARG A 1 82 ? 10.937 0.289 -19.825 1.00 83.00 82 ARG A N 1
ATOM 627 C CA . ARG A 1 82 ? 12.298 0.064 -19.343 1.00 83.00 82 ARG A CA 1
ATOM 628 C C . ARG A 1 82 ? 12.386 0.539 -17.906 1.00 83.00 82 ARG A C 1
ATOM 630 O O . ARG A 1 82 ? 12.306 1.734 -17.641 1.00 83.00 82 ARG A O 1
ATOM 637 N N . ASP A 1 83 ? 12.607 -0.403 -17.010 1.00 80.12 83 ASP A N 1
ATOM 638 C CA . ASP A 1 83 ? 12.795 -0.104 -15.602 1.00 80.12 83 ASP A CA 1
ATOM 639 C C . ASP A 1 83 ? 14.280 0.218 -15.340 1.00 80.12 83 ASP A C 1
ATOM 641 O O . ASP A 1 83 ? 15.176 -0.285 -16.023 1.00 80.12 83 ASP A O 1
ATOM 645 N N . THR A 1 84 ? 14.565 1.106 -14.385 1.00 75.31 84 THR A N 1
ATOM 646 C CA . THR A 1 84 ? 15.934 1.482 -13.991 1.00 75.31 84 THR A CA 1
ATOM 647 C C . THR A 1 84 ? 16.022 1.518 -12.473 1.00 75.31 84 THR A C 1
ATOM 649 O O . THR A 1 84 ? 15.210 2.172 -11.824 1.00 75.31 84 THR A O 1
ATOM 652 N N . VAL A 1 85 ? 17.016 0.834 -11.900 1.00 73.50 85 VAL A N 1
ATOM 653 C CA . VAL A 1 85 ? 17.302 0.921 -10.462 1.00 73.50 85 VAL A CA 1
ATOM 654 C C . VAL A 1 85 ? 18.066 2.218 -10.191 1.00 73.50 85 VAL A C 1
ATOM 656 O O . VAL A 1 85 ? 19.138 2.429 -10.756 1.00 73.50 85 VAL A O 1
ATOM 659 N N . LEU A 1 86 ? 17.519 3.089 -9.341 1.00 72.88 86 LEU A N 1
ATOM 660 C CA . LEU A 1 86 ? 18.153 4.353 -8.946 1.00 72.88 86 LEU A CA 1
ATOM 661 C C . LEU A 1 86 ? 19.158 4.133 -7.804 1.00 72.88 86 LEU A C 1
ATOM 663 O O . LEU A 1 86 ? 18.967 3.256 -6.967 1.00 72.88 86 LEU A O 1
ATOM 667 N N . ASP A 1 87 ? 20.208 4.954 -7.713 1.00 65.69 87 ASP A N 1
ATOM 668 C CA . ASP A 1 87 ? 21.280 4.776 -6.714 1.00 65.69 87 ASP A CA 1
ATOM 669 C C . ASP A 1 87 ? 20.810 4.870 -5.250 1.00 65.69 87 ASP A C 1
ATOM 671 O O . ASP A 1 87 ? 21.433 4.288 -4.358 1.00 65.69 87 ASP A O 1
ATOM 675 N N . SER A 1 88 ? 19.672 5.523 -4.993 1.00 64.31 88 SER A N 1
ATOM 676 C CA . SER A 1 88 ? 19.025 5.569 -3.673 1.00 64.31 88 SER A CA 1
ATOM 677 C C . SER A 1 88 ? 18.530 4.203 -3.176 1.00 64.31 88 SER A C 1
ATOM 679 O O . SER A 1 88 ? 18.150 4.074 -2.012 1.00 64.31 88 SER A O 1
ATOM 681 N N . TRP A 1 89 ? 18.569 3.159 -4.011 1.00 60.19 89 TRP A N 1
ATOM 682 C CA . TRP A 1 89 ? 18.218 1.796 -3.618 1.00 60.19 89 TRP A CA 1
ATOM 683 C C . TRP A 1 89 ? 19.256 1.085 -2.741 1.00 60.19 89 TRP A C 1
ATOM 685 O O . TRP A 1 89 ? 18.899 0.078 -2.131 1.00 60.19 89 TRP A O 1
ATOM 695 N N . ARG A 1 90 ? 20.490 1.599 -2.618 1.00 52.34 90 ARG A N 1
ATOM 696 C CA . ARG A 1 90 ? 21.635 0.922 -1.962 1.00 52.34 90 ARG A CA 1
ATOM 697 C C . ARG A 1 90 ? 21.699 1.007 -0.425 1.00 52.34 90 ARG A C 1
ATOM 699 O O . ARG A 1 90 ? 22.791 0.921 0.131 1.00 52.34 90 ARG A O 1
ATOM 706 N N . ARG A 1 91 ? 20.578 1.207 0.264 1.00 52.84 91 ARG A N 1
ATOM 707 C CA . ARG A 1 91 ? 2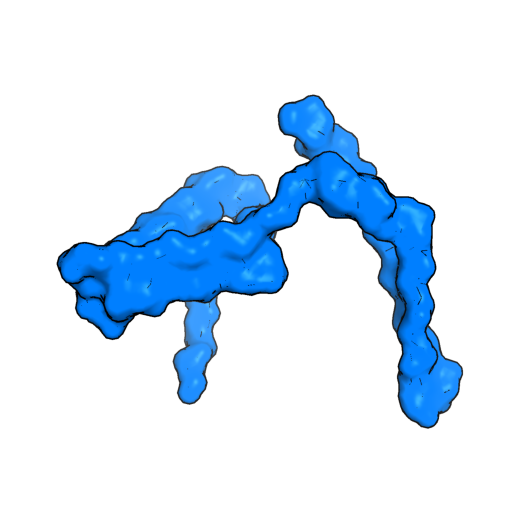0.537 1.063 1.729 1.00 52.84 91 ARG A CA 1
ATOM 708 C C . ARG A 1 91 ? 20.052 -0.316 2.111 1.00 52.84 91 ARG A C 1
ATOM 710 O O . ARG A 1 91 ? 18.968 -0.678 1.588 1.00 52.84 91 ARG A O 1
#

pLDDT: mean 88.9, std 11.64, range [52.34,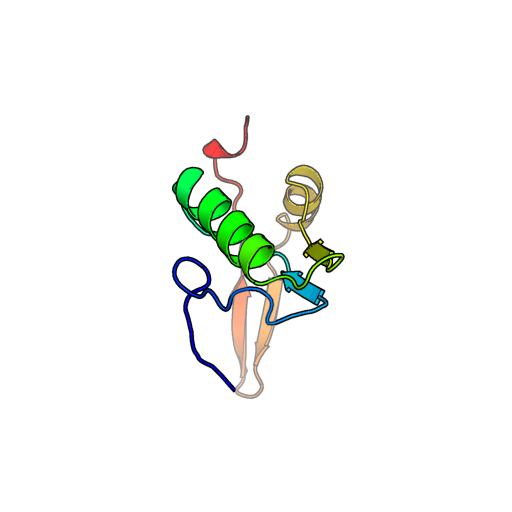 98.81]

Secondary structure (DSSP, 8-state):
-----TTT---TT-EEEEEE-TT-S--SSSHHHHHHHHHHHHHHEEEEEEEEE----HHHHHHHTTS-EEEE-TTS-EEEE-----GGG--

Radius of gyration: 17.43 Å; Cα contacts (8 Å, |Δi|>4): 111; chains: 1; bounding box: 39×21×51 Å

Solvent-accessible surface area (backbone atoms only — not comparable to full-atom values): 5790 Å² total; per-residue (Å²): 133,89,88,80,52,62,76,76,47,69,50,73,48,71,28,62,66,49,79,39,56,91,51,66,68,73,84,54,90,49,69,67,52,45,50,39,30,54,50,29,54,56,50,14,29,24,94,92,37,48,78,48,76,43,76,76,56,68,72,61,49,59,72,60,40,79,60,70,46,74,46,82,43,99,86,76,50,70,50,78,49,73,64,77,89,58,82,87,67,81,116

Foldseek 3Di:
DDDDDLLPDADAQQDLEDEADPQNQDPDPDPVSSVSSVVRRVRRHHVNGDYDHDHDDPVRVVVVQPDWDWDADPVRDIDTDHDDDDPVVPD

Nearest PDB structures (foldseek):
  7wzf-assembly1_A  TM=7.140E-01  e=1.194E-02  Streptomyces yunnanensis
  6uk5-assembly1_B  TM=7.346E-01  e=3.798E-02  Micromonospora echinospora
  7pd7-assembly1_A  TM=7.941E-01  e=1.055E-01  Chondromyces crocatus
  7wzg-assembly1_A  TM=6.996E-01  e=1.294E-01  Streptomyces sp.
  5bsz-assembly1_A  TM=7.027E-01  e=1.385E-01  Streptoalloteichus sp. ATCC 53650

Sequence (91 aa):
LERADMLTYRRPGAFDVVLNVFTSFGYFDAAEDNLQVLRNAHESLAPGGQLLVDVMGKEVLAGWIGRPKAVDLPDGAYVVQRDTVLDSWRR

InterPro domains:
  IPR029063 S-adenosyl-L-methionine-dependent methyltransferase superfamily [G3DSA:3.40.50.150] (3-56)
  IPR029063 S-adenosyl-L-methionine-dependent methyltransferase superfamily [SSF53335] (3-76)

Organism: NCBI:txid2706086